Protein AF-A0AAU3UPA8-F1 (afdb_monomer)

Radius of gyration: 12.06 Å; Cα contacts (8 Å, |Δi|>4): 98; chains: 1; bounding box: 28×24×37 Å

Nearest PDB structures (foldseek):
  6fju-assembly1_A  TM=3.359E-01  e=8.174E-01  Candidatus Caldarchaeum subterraneum
  7aoh-assembly1_E  TM=5.320E-01  e=3.652E+00  Vaccinia virus GLV-1h68
  5uvd-assembly1_A  TM=2.861E-01  e=7.134E-01  Paracoccidioides brasiliensis Pb18
  1eik-assembly1_A  TM=4.120E-01  e=2.978E+00  Methanothermobacter thermautotrophicus

Mean predicted aligned error: 3.73 Å

pLDDT: mean 92.54, std 10.55, range [44.12, 98.19]

Sequence (68 aa):
MIDTMSREEYQQAAHFGTAGPAARLDEQVVTTWRREADGWSGKHWLYSPTDDGIWALRPLNVTNRKRT

Structure (mmCIF, N/CA/C/O backbone):
data_AF-A0AAU3UPA8-F1
#
_entry.id   AF-A0AAU3UPA8-F1
#
loop_
_atom_site.group_PDB
_atom_site.id
_atom_site.type_symbol
_atom_site.label_atom_id
_atom_site.label_alt_id
_atom_site.label_comp_id
_atom_site.label_asym_id
_atom_site.label_entity_id
_atom_site.label_seq_id
_atom_site.pdbx_PDB_ins_code
_atom_site.Cartn_x
_atom_site.Cartn_y
_atom_site.Cartn_z
_atom_site.occupancy
_atom_site.B_iso_or_equiv
_atom_site.auth_seq_id
_atom_site.auth_comp_id
_atom_site.auth_asym_id
_atom_site.auth_atom_id
_atom_site.pdbx_PDB_model_num
ATOM 1 N N . MET A 1 1 ? -0.304 -12.808 4.116 1.00 73.50 1 MET A N 1
ATOM 2 C CA . MET A 1 1 ? -0.791 -11.914 5.190 1.00 73.50 1 MET A CA 1
ATOM 3 C C . MET A 1 1 ? -0.481 -10.492 4.758 1.00 73.50 1 MET A C 1
ATOM 5 O O . MET A 1 1 ? 0.604 -10.287 4.233 1.00 73.50 1 MET A O 1
ATOM 9 N N . ILE A 1 2 ? -1.435 -9.566 4.868 1.00 92.25 2 ILE A N 1
ATOM 10 C CA . ILE A 1 2 ? -1.253 -8.179 4.414 1.00 92.25 2 ILE A CA 1
ATOM 11 C C . ILE A 1 2 ? -0.718 -7.335 5.555 1.00 92.25 2 ILE A C 1
ATOM 13 O O . ILE A 1 2 ? -1.300 -7.334 6.644 1.00 92.25 2 ILE A O 1
ATOM 17 N N . ASP A 1 3 ? 0.354 -6.599 5.278 1.00 91.94 3 ASP A N 1
ATOM 18 C CA . ASP A 1 3 ? 0.949 -5.705 6.256 1.00 91.94 3 ASP A CA 1
ATOM 19 C C . ASP A 1 3 ? -0.076 -4.667 6.702 1.00 91.94 3 ASP A C 1
ATOM 21 O O . ASP A 1 3 ? -0.874 -4.134 5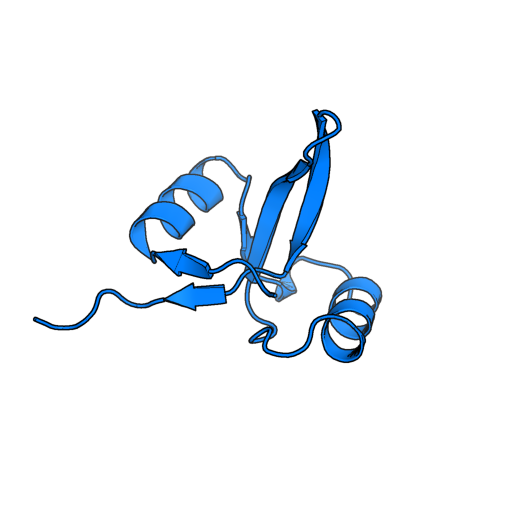.919 1.00 91.94 3 ASP A O 1
ATOM 25 N N . THR A 1 4 ? -0.078 -4.415 8.003 1.00 95.12 4 THR A N 1
ATOM 26 C CA . THR A 1 4 ? -0.991 -3.473 8.628 1.00 95.12 4 THR A CA 1
ATOM 27 C C . THR A 1 4 ? -0.188 -2.481 9.444 1.00 95.12 4 THR A C 1
ATOM 29 O O . THR A 1 4 ? 0.634 -2.868 10.266 1.00 95.12 4 THR A O 1
ATOM 32 N N . MET A 1 5 ? -0.449 -1.201 9.215 1.00 94.75 5 MET A N 1
ATOM 33 C CA . MET A 1 5 ? 0.260 -0.083 9.826 1.00 94.75 5 MET A CA 1
ATOM 34 C C . MET A 1 5 ? -0.737 0.841 10.525 1.00 94.75 5 MET A C 1
ATOM 36 O O . MET A 1 5 ? -1.906 0.929 10.127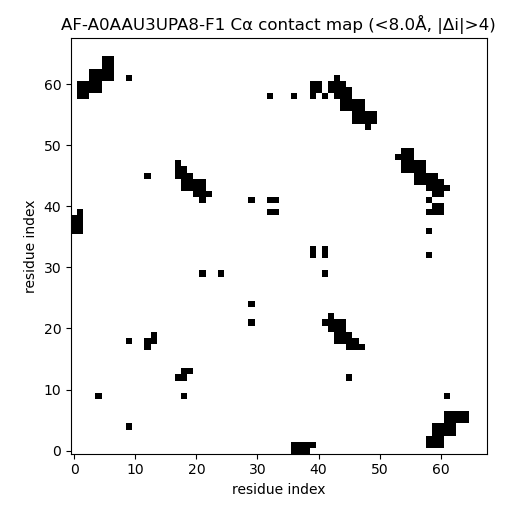 1.00 94.75 5 MET A O 1
ATOM 40 N N . SER A 1 6 ? -0.316 1.523 11.587 1.00 96.12 6 SER A N 1
ATOM 41 C CA . SER A 1 6 ? -1.150 2.548 12.211 1.00 96.12 6 SER A CA 1
ATOM 42 C C . SER A 1 6 ? -1.300 3.766 11.296 1.00 96.12 6 SER A C 1
ATOM 44 O O . SER A 1 6 ? -0.495 4.028 10.400 1.00 96.12 6 SER A O 1
ATOM 46 N N . ARG A 1 7 ? -2.348 4.561 11.523 1.00 95.56 7 ARG A N 1
ATOM 47 C CA . ARG A 1 7 ? -2.555 5.810 10.781 1.00 95.56 7 ARG A CA 1
ATOM 48 C C . ARG A 1 7 ? -1.395 6.800 10.938 1.00 95.56 7 ARG A C 1
ATOM 50 O O . ARG A 1 7 ? -1.104 7.515 9.984 1.00 95.56 7 ARG A O 1
ATOM 57 N N . GLU A 1 8 ? -0.776 6.847 12.114 1.00 95.88 8 GLU A N 1
ATOM 58 C CA . GLU A 1 8 ? 0.323 7.764 12.439 1.00 95.88 8 GLU A CA 1
ATOM 59 C C . GLU A 1 8 ? 1.602 7.361 11.684 1.00 95.88 8 GLU A C 1
ATOM 61 O O . GLU A 1 8 ? 2.181 8.184 10.975 1.00 95.88 8 GLU A O 1
ATOM 66 N N . GLU A 1 9 ? 1.966 6.075 11.708 1.00 96.50 9 GLU A N 1
ATOM 67 C CA . GLU A 1 9 ? 3.084 5.535 10.917 1.00 96.50 9 GLU A CA 1
ATOM 68 C C . GLU A 1 9 ? 2.856 5.713 9.409 1.00 96.50 9 GLU A C 1
ATOM 70 O O . GLU A 1 9 ? 3.765 6.123 8.688 1.00 96.50 9 GLU A O 1
ATOM 75 N N . TYR A 1 10 ? 1.627 5.486 8.923 1.00 97.38 10 TYR A N 1
ATOM 76 C CA . TYR A 1 10 ? 1.294 5.702 7.512 1.00 97.38 10 TYR A CA 1
ATOM 77 C C . TYR A 1 10 ? 1.496 7.161 7.101 1.00 97.38 10 TYR A C 1
ATOM 79 O O . TYR A 1 10 ? 2.015 7.429 6.021 1.00 97.38 10 TYR A O 1
ATOM 87 N N . GLN A 1 11 ? 1.095 8.115 7.945 1.00 97.31 11 GLN A N 1
ATOM 88 C CA . GLN A 1 11 ? 1.300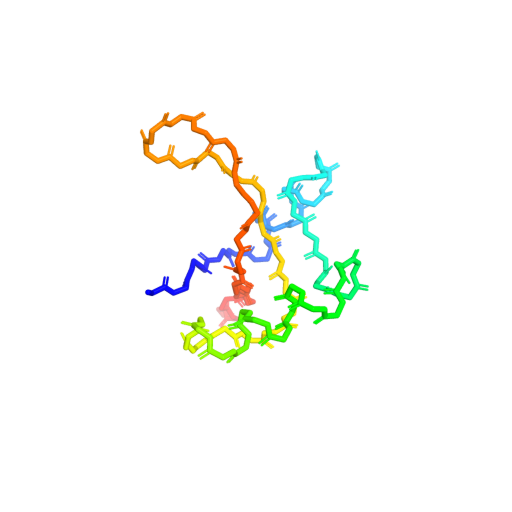 9.536 7.666 1.00 97.31 11 GLN A CA 1
ATOM 89 C C . GLN A 1 11 ? 2.785 9.889 7.604 1.00 97.31 11 GLN A C 1
ATOM 91 O O . GLN A 1 11 ? 3.186 10.637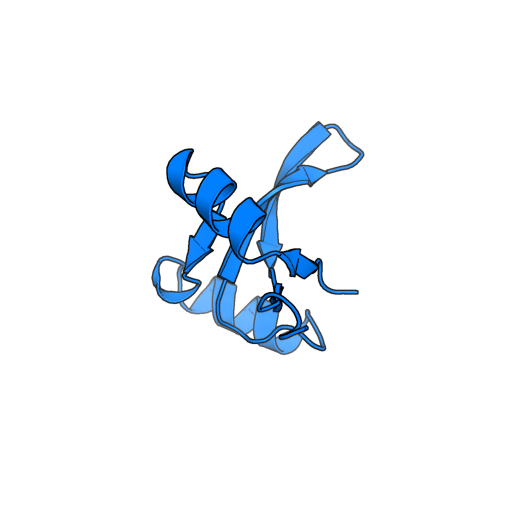 6.714 1.00 97.31 11 GLN A O 1
ATOM 96 N N . GLN A 1 12 ? 3.597 9.322 8.497 1.00 97.38 12 GLN A N 1
ATOM 97 C CA . GLN A 1 12 ? 5.043 9.507 8.472 1.00 97.38 12 GLN A CA 1
ATOM 98 C C . GLN A 1 12 ? 5.665 8.910 7.201 1.00 97.38 12 GLN A C 1
ATOM 100 O O . GLN A 1 12 ? 6.404 9.598 6.502 1.00 97.38 12 GLN A O 1
ATOM 105 N N . ALA A 1 13 ? 5.322 7.671 6.843 1.00 97.12 13 ALA A N 1
ATOM 106 C CA . ALA A 1 13 ? 5.802 7.033 5.617 1.00 97.12 13 ALA A CA 1
ATOM 107 C C . ALA A 1 13 ? 5.361 7.802 4.358 1.00 97.12 13 ALA A C 1
ATOM 109 O O . ALA A 1 13 ? 6.159 8.062 3.458 1.00 97.12 13 ALA A O 1
ATOM 110 N N . ALA A 1 14 ? 4.106 8.253 4.312 1.00 97.44 14 ALA A N 1
ATOM 111 C CA . ALA A 1 14 ? 3.590 9.057 3.209 1.00 97.44 14 ALA A CA 1
ATOM 112 C C . ALA A 1 14 ? 4.287 10.421 3.098 1.00 97.44 14 ALA A C 1
ATOM 114 O O . ALA A 1 14 ? 4.514 10.893 1.985 1.00 97.44 14 ALA A O 1
ATOM 115 N N . HIS A 1 15 ? 4.666 11.037 4.224 1.00 97.12 15 HIS A N 1
ATOM 116 C CA . HIS A 1 15 ? 5.447 12.275 4.237 1.00 97.12 15 HIS A CA 1
ATOM 117 C C . HIS A 1 15 ? 6.817 12.099 3.565 1.00 97.12 15 HIS A C 1
ATOM 119 O O . HIS A 1 15 ? 7.238 12.966 2.805 1.00 97.12 15 HIS A O 1
ATOM 125 N N . PHE A 1 16 ? 7.470 10.952 3.774 1.00 96.69 16 PHE A N 1
ATOM 126 C CA . PHE A 1 16 ? 8.736 10.606 3.119 1.00 96.69 16 PHE A CA 1
ATOM 127 C C . PHE A 1 16 ? 8.567 9.950 1.739 1.00 96.69 16 PHE A C 1
ATOM 129 O O . PHE A 1 16 ? 9.550 9.542 1.126 1.00 96.69 16 PHE A O 1
ATOM 136 N N . GLY A 1 17 ? 7.335 9.841 1.233 1.00 96.38 17 GLY A N 1
ATOM 137 C CA . GLY A 1 17 ? 7.047 9.247 -0.073 1.00 96.38 17 GLY A CA 1
ATOM 138 C C . GLY A 1 17 ? 7.193 7.723 -0.131 1.00 96.38 17 GLY A C 1
ATOM 139 O O . GLY A 1 17 ? 7.167 7.160 -1.222 1.00 96.38 17 GLY A O 1
ATOM 140 N N . THR A 1 18 ? 7.313 7.042 1.011 1.00 97.38 18 THR A N 1
ATOM 141 C CA . THR A 1 18 ? 7.415 5.576 1.089 1.00 97.38 18 THR A CA 1
ATOM 142 C C . THR A 1 18 ? 6.067 4.891 1.296 1.00 97.38 18 THR A C 1
ATOM 144 O O . THR A 1 18 ? 6.006 3.670 1.335 1.00 97.38 18 THR A O 1
ATOM 147 N N . ALA A 1 19 ? 4.966 5.634 1.383 1.00 98.12 19 ALA A N 1
ATOM 148 C CA . ALA A 1 19 ? 3.613 5.086 1.365 1.00 98.12 19 ALA A CA 1
ATOM 149 C C . ALA A 1 19 ? 2.650 6.021 0.630 1.00 98.12 19 ALA A C 1
ATOM 151 O O . ALA A 1 19 ? 2.907 7.218 0.470 1.00 98.12 19 ALA A O 1
ATOM 152 N N . GLY A 1 20 ? 1.498 5.499 0.216 1.00 97.94 20 GLY A N 1
ATOM 153 C CA . GLY A 1 20 ? 0.495 6.340 -0.423 1.00 97.94 20 GLY A CA 1
ATOM 154 C C . GLY A 1 20 ? -0.810 5.641 -0.786 1.00 97.94 20 GLY A C 1
ATOM 155 O O . GLY A 1 20 ? -0.996 4.454 -0.510 1.00 97.94 20 GLY A O 1
ATOM 156 N N . PRO A 1 21 ? -1.745 6.384 -1.406 1.00 97.94 21 PRO A N 1
ATOM 157 C CA . PRO A 1 21 ? -3.003 5.828 -1.876 1.00 97.94 21 PRO A CA 1
ATOM 158 C C . PRO A 1 21 ? -2.785 4.938 -3.104 1.00 97.94 21 PRO A C 1
ATOM 160 O O . PRO A 1 21 ? -2.088 5.321 -4.046 1.00 97.94 21 PRO A O 1
ATOM 163 N N . ALA A 1 22 ? -3.460 3.787 -3.131 1.00 97.31 22 ALA A N 1
ATOM 164 C CA . ALA A 1 22 ? -3.461 2.845 -4.255 1.00 97.31 22 ALA A CA 1
ATOM 165 C C . ALA A 1 22 ? -3.945 3.483 -5.567 1.00 97.31 22 ALA A C 1
ATOM 167 O O . ALA A 1 22 ? -3.508 3.080 -6.634 1.00 97.31 22 ALA A O 1
ATOM 168 N N . ALA A 1 23 ? -4.766 4.534 -5.488 1.00 96.25 23 ALA A N 1
ATOM 169 C CA . ALA A 1 23 ? -5.229 5.305 -6.643 1.00 96.25 23 ALA A CA 1
ATOM 170 C C . ALA A 1 23 ? -4.108 6.024 -7.428 1.00 96.25 23 ALA A C 1
ATOM 172 O O . ALA A 1 23 ? -4.373 6.558 -8.497 1.00 96.25 23 ALA A O 1
ATOM 173 N N . ARG A 1 24 ? -2.877 6.085 -6.897 1.00 95.81 24 ARG A N 1
ATOM 174 C CA . ARG A 1 24 ? -1.698 6.607 -7.615 1.00 95.81 24 ARG A CA 1
ATOM 175 C C . ARG A 1 24 ? -0.915 5.528 -8.369 1.00 95.81 24 ARG A C 1
ATOM 177 O O . ARG A 1 24 ? 0.058 5.866 -9.033 1.00 95.81 24 ARG A O 1
ATOM 184 N N . LEU A 1 25 ? -1.281 4.258 -8.215 1.00 96.31 25 LEU A N 1
ATOM 185 C CA . LEU A 1 25 ? -0.671 3.148 -8.940 1.00 96.31 25 LEU A CA 1
ATOM 186 C C . LEU A 1 25 ? -1.431 2.883 -10.239 1.00 96.31 25 LEU A C 1
ATOM 188 O O . LEU A 1 25 ? -2.581 3.296 -10.392 1.00 96.31 25 LEU A O 1
ATOM 192 N N . ASP A 1 26 ? -0.790 2.151 -11.145 1.00 97.06 26 ASP A N 1
ATOM 193 C CA . ASP A 1 26 ? -1.451 1.618 -12.333 1.00 97.06 26 ASP A CA 1
ATOM 194 C C . ASP A 1 26 ? -2.592 0.662 -11.930 1.00 97.06 26 ASP A C 1
ATOM 196 O O . ASP A 1 26 ? -2.468 -0.133 -10.987 1.00 97.06 26 ASP A O 1
ATOM 200 N N . GLU A 1 27 ? -3.703 0.720 -12.661 1.00 95.50 27 GLU A N 1
ATOM 201 C CA . GLU A 1 27 ? -4.864 -0.144 -12.460 1.00 95.50 27 GLU A CA 1
ATOM 202 C C . GLU A 1 27 ? -4.494 -1.630 -12.552 1.00 95.50 27 GLU A C 1
ATOM 204 O O . GLU A 1 27 ? -5.033 -2.447 -11.797 1.00 95.50 27 GLU A O 1
ATOM 209 N N . GLN A 1 28 ? -3.535 -1.992 -13.410 1.00 96.94 28 GLN A N 1
ATOM 210 C CA . GLN A 1 28 ? -3.064 -3.375 -13.525 1.00 96.94 28 GLN A CA 1
ATOM 211 C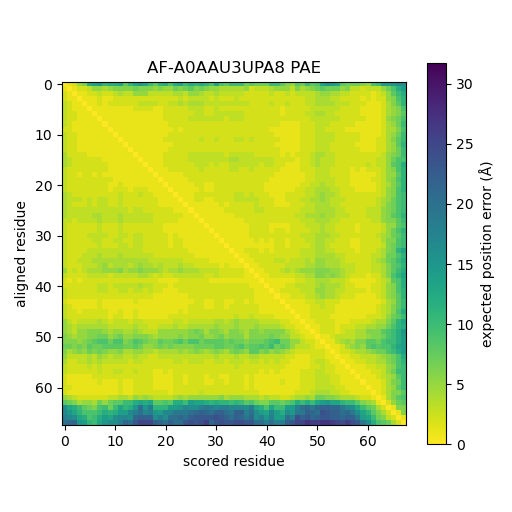 C . GLN A 1 28 ? -2.420 -3.880 -12.227 1.00 96.94 28 GLN A C 1
ATOM 213 O O . GLN A 1 28 ? -2.660 -5.021 -11.817 1.00 96.94 28 GLN A O 1
ATOM 218 N N . VAL A 1 29 ? -1.657 -3.028 -11.535 1.00 96.12 29 VAL A N 1
ATOM 219 C CA . VAL A 1 29 ? -1.030 -3.366 -10.246 1.00 96.12 29 VAL A CA 1
ATOM 220 C C . VAL A 1 29 ? -2.103 -3.574 -9.182 1.00 96.12 29 VAL A C 1
ATOM 222 O O . VAL A 1 29 ? -2.120 -4.601 -8.504 1.00 96.12 29 VAL A O 1
ATOM 225 N N . VAL A 1 30 ? -3.052 -2.639 -9.080 1.00 96.62 30 VAL A N 1
ATOM 226 C CA . VAL A 1 30 ? -4.152 -2.720 -8.108 1.00 96.62 30 VAL A CA 1
ATOM 227 C C . VAL A 1 30 ? -5.024 -3.953 -8.358 1.00 96.62 30 VAL A C 1
ATOM 229 O O . VAL A 1 30 ? -5.414 -4.633 -7.409 1.00 96.62 30 VAL A O 1
ATOM 232 N N . THR A 1 31 ? -5.311 -4.271 -9.619 1.00 96.25 31 THR A N 1
ATOM 233 C CA . THR A 1 31 ? -6.105 -5.446 -10.007 1.00 96.25 31 THR A CA 1
ATOM 234 C C . THR A 1 31 ? -5.394 -6.744 -9.642 1.00 96.25 31 THR A C 1
ATOM 236 O O . THR A 1 31 ? -6.012 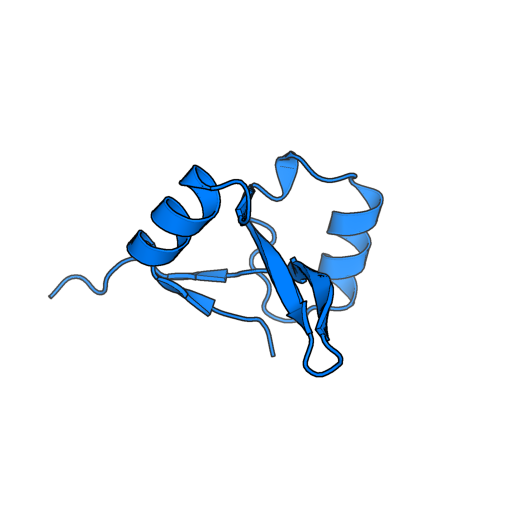-7.647 -9.076 1.00 96.25 31 THR A O 1
ATOM 239 N N . THR A 1 32 ? -4.088 -6.818 -9.899 1.00 96.38 32 THR A N 1
ATOM 240 C CA . THR A 1 32 ? -3.260 -7.975 -9.534 1.00 96.38 32 THR A CA 1
ATOM 241 C C . THR A 1 32 ? -3.272 -8.192 -8.023 1.00 96.38 32 THR A C 1
ATOM 243 O O . THR A 1 32 ? -3.597 -9.282 -7.555 1.00 96.38 32 THR A O 1
ATOM 246 N N . TRP A 1 33 ? -3.040 -7.138 -7.236 1.00 96.12 33 TRP A N 1
ATOM 247 C CA . TRP A 1 33 ? -3.081 -7.232 -5.776 1.00 96.12 33 TRP A CA 1
ATOM 248 C C . TRP A 1 33 ? -4.466 -7.585 -5.240 1.00 96.12 33 TRP A C 1
ATOM 250 O O . TRP A 1 33 ? -4.561 -8.367 -4.306 1.00 96.12 33 TRP A O 1
ATOM 260 N N . ARG A 1 34 ? -5.557 -7.089 -5.830 1.00 94.94 34 ARG A N 1
ATOM 261 C CA . ARG A 1 34 ? -6.911 -7.507 -5.420 1.00 94.94 34 ARG A CA 1
ATOM 262 C C . ARG A 1 34 ? -7.156 -9.004 -5.606 1.00 94.94 34 ARG A C 1
ATOM 264 O O . ARG A 1 34 ? -7.922 -9.577 -4.841 1.00 94.94 34 ARG A O 1
ATOM 271 N N . ARG A 1 35 ? -6.537 -9.621 -6.614 1.00 95.19 35 ARG A N 1
ATOM 272 C CA . ARG A 1 35 ? -6.656 -11.059 -6.878 1.00 95.19 35 ARG A CA 1
ATOM 273 C C . ARG A 1 35 ? -5.774 -11.897 -5.952 1.00 95.19 35 ARG A C 1
ATOM 275 O O . 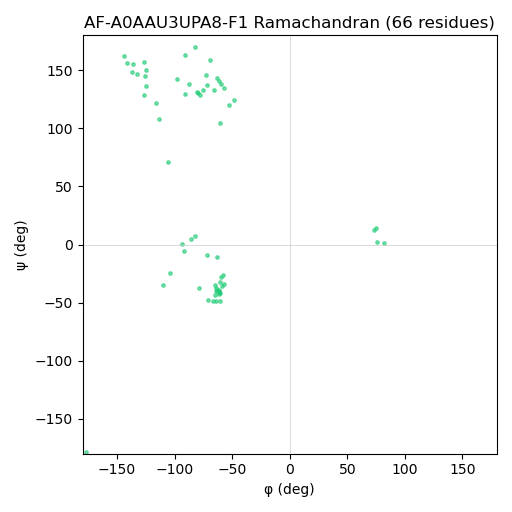ARG A 1 35 ? -6.171 -12.989 -5.567 1.00 95.19 35 ARG A O 1
ATOM 282 N N . GLU A 1 36 ? -4.576 -11.412 -5.643 1.00 95.06 36 GLU A N 1
ATOM 283 C CA . GLU A 1 36 ? -3.521 -12.218 -5.009 1.00 95.06 36 GLU A CA 1
ATOM 284 C C . GLU A 1 36 ? -3.337 -11.922 -3.514 1.00 95.06 36 GLU A C 1
ATOM 286 O O . GLU A 1 36 ? -2.861 -12.768 -2.759 1.00 95.06 36 GLU A O 1
ATOM 291 N N . ALA A 1 37 ? -3.720 -10.728 -3.070 1.00 93.38 37 ALA A N 1
ATOM 292 C CA . ALA A 1 37 ? -3.455 -10.206 -1.739 1.00 93.38 37 ALA A CA 1
ATOM 293 C C . ALA A 1 37 ? -4.736 -10.233 -0.884 1.00 93.38 37 ALA A C 1
ATOM 295 O O . ALA A 1 37 ? -5.334 -9.195 -0.586 1.00 93.38 37 ALA A O 1
ATOM 296 N N . ASP A 1 38 ? -5.169 -11.440 -0.504 1.00 93.38 38 ASP A N 1
ATOM 297 C CA . ASP A 1 38 ? -6.400 -11.632 0.270 1.00 93.38 38 ASP A CA 1
ATOM 298 C C . ASP A 1 38 ? -6.376 -10.848 1.598 1.00 93.38 38 ASP A C 1
ATOM 300 O O . ASP A 1 38 ? -5.370 -10.811 2.314 1.00 93.38 38 ASP A O 1
ATOM 304 N N . GLY A 1 39 ? -7.485 -10.174 1.910 1.00 92.50 39 GLY A N 1
ATOM 305 C CA . GLY A 1 39 ? -7.608 -9.272 3.060 1.00 92.50 39 GLY A CA 1
ATOM 306 C C . GLY A 1 39 ? -7.063 -7.850 2.858 1.00 92.50 39 GLY A C 1
ATOM 307 O O . GLY A 1 39 ? -7.139 -7.033 3.782 1.00 92.50 39 GLY A O 1
ATOM 308 N N . TRP A 1 40 ? -6.540 -7.494 1.679 1.00 96.62 40 TRP A N 1
ATOM 309 C CA . TRP A 1 40 ? -6.163 -6.108 1.387 1.00 96.62 40 TRP A CA 1
ATOM 310 C C . TRP A 1 40 ? -7.395 -5.233 1.121 1.00 96.62 40 TRP A C 1
ATOM 312 O O . TRP A 1 40 ? -8.268 -5.559 0.323 1.00 96.62 40 TRP A O 1
ATOM 322 N N . SER A 1 41 ? -7.444 -4.060 1.750 1.00 95.00 41 SER A N 1
ATOM 323 C CA . SER A 1 41 ? -8.554 -3.106 1.610 1.00 95.00 41 SER A CA 1
ATOM 324 C C . SER A 1 41 ? -8.603 -2.386 0.258 1.00 95.00 41 SER A C 1
ATOM 326 O O . SER A 1 41 ? -9.562 -1.662 -0.010 1.00 95.00 41 SER A O 1
ATOM 328 N N . GLY A 1 42 ? -7.567 -2.529 -0.576 1.00 96.19 42 GLY A N 1
ATOM 329 C CA . GLY A 1 42 ? -7.486 -1.877 -1.885 1.00 96.19 42 GLY A CA 1
ATOM 330 C C . GLY A 1 42 ? -7.164 -0.382 -1.836 1.00 96.19 42 GLY A C 1
ATOM 331 O O . GLY A 1 42 ? -7.394 0.311 -2.824 1.00 96.19 42 GLY A O 1
ATOM 332 N N . LYS A 1 43 ? -6.708 0.139 -0.687 1.00 97.06 43 LYS A N 1
ATOM 333 C CA . LYS A 1 43 ? -6.630 1.591 -0.438 1.00 97.06 43 LYS A CA 1
ATOM 334 C C . LYS A 1 43 ? -5.223 2.166 -0.391 1.00 97.06 43 LYS A C 1
ATOM 336 O O . LYS A 1 43 ? -5.047 3.303 -0.822 1.00 97.06 43 LYS A O 1
ATOM 341 N N . HIS A 1 44 ? -4.243 1.428 0.123 1.00 98.19 44 HIS A N 1
ATOM 342 C CA . HIS A 1 44 ? -2.910 1.973 0.380 1.00 98.19 44 HIS A CA 1
ATOM 343 C C . HIS A 1 44 ? -1.807 1.015 -0.061 1.00 98.19 44 HIS A C 1
ATOM 345 O O . HIS A 1 44 ? -2.012 -0.199 -0.127 1.00 98.19 44 HIS A O 1
ATOM 351 N N . TRP A 1 45 ? -0.643 1.588 -0.338 1.00 98.06 45 TRP A N 1
ATOM 352 C CA . TRP A 1 45 ? 0.590 0.882 -0.650 1.00 98.06 45 TRP A CA 1
ATOM 353 C C . TRP A 1 45 ? 1.725 1.344 0.262 1.00 98.06 45 TRP A C 1
ATOM 355 O O . TRP A 1 45 ? 1.687 2.454 0.803 1.00 98.06 45 TRP A O 1
ATOM 365 N N . LEU A 1 46 ? 2.728 0.481 0.397 1.00 97.75 46 LEU A N 1
ATOM 366 C CA . LEU A 1 46 ? 3.993 0.736 1.077 1.00 97.75 46 LEU A CA 1
ATOM 367 C C . LEU A 1 46 ? 5.152 0.422 0.128 1.00 97.75 46 LEU A C 1
ATOM 369 O O . LEU A 1 46 ? 5.065 -0.505 -0.673 1.00 97.75 46 LEU A O 1
ATOM 373 N N . TYR A 1 47 ? 6.227 1.190 0.229 1.00 96.81 47 TYR A N 1
ATOM 374 C CA . TYR A 1 47 ? 7.518 0.921 -0.379 1.00 96.81 47 TYR A CA 1
ATOM 375 C C . TYR A 1 47 ? 8.510 0.655 0.749 1.00 96.81 47 TYR A C 1
ATOM 377 O O . TYR A 1 47 ? 8.851 1.560 1.512 1.00 96.81 47 TYR A O 1
ATOM 385 N N . SER A 1 48 ? 8.919 -0.600 0.895 1.00 93.69 48 SER A N 1
ATOM 386 C CA . SER A 1 48 ? 9.776 -1.051 1.992 1.00 93.69 48 SER A CA 1
ATOM 387 C C . SER A 1 48 ? 10.793 -2.076 1.496 1.00 93.69 48 SER A C 1
ATOM 389 O O . SER A 1 48 ? 10.547 -2.740 0.481 1.00 93.69 48 SER A O 1
ATOM 391 N N . PRO A 1 49 ? 11.931 -2.237 2.190 1.00 93.12 49 PRO A N 1
ATOM 392 C CA . PRO A 1 49 ? 12.841 -3.332 1.901 1.00 93.12 49 PRO A CA 1
ATOM 393 C C . PRO A 1 49 ? 12.160 -4.679 2.174 1.00 93.12 49 PRO A C 1
ATOM 395 O O . PRO A 1 49 ? 11.364 -4.826 3.102 1.00 93.12 49 PRO A O 1
ATOM 398 N N . THR A 1 50 ? 12.472 -5.646 1.325 1.00 88.81 50 THR A N 1
ATOM 399 C CA . THR A 1 50 ? 12.243 -7.076 1.541 1.00 88.81 50 THR A CA 1
ATOM 400 C C . THR A 1 50 ? 13.376 -7.653 2.388 1.00 88.81 50 THR A C 1
ATOM 402 O O . THR A 1 50 ? 14.393 -6.989 2.600 1.00 88.81 50 THR A O 1
ATOM 405 N N . ASP A 1 51 ? 13.22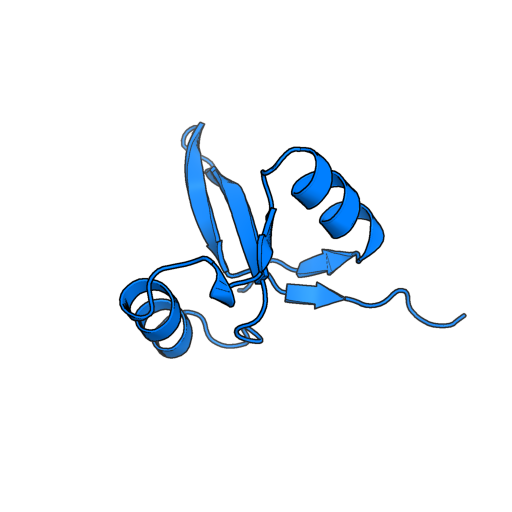2 -8.896 2.843 1.00 88.38 51 ASP A N 1
ATOM 406 C CA . ASP A 1 51 ? 14.247 -9.590 3.634 1.00 88.38 51 ASP A CA 1
ATOM 407 C C . ASP A 1 51 ? 15.579 -9.729 2.872 1.00 88.38 51 ASP A C 1
ATOM 409 O O . ASP A 1 51 ? 16.649 -9.694 3.475 1.00 88.38 51 ASP A O 1
ATOM 413 N N . ASP A 1 52 ? 15.522 -9.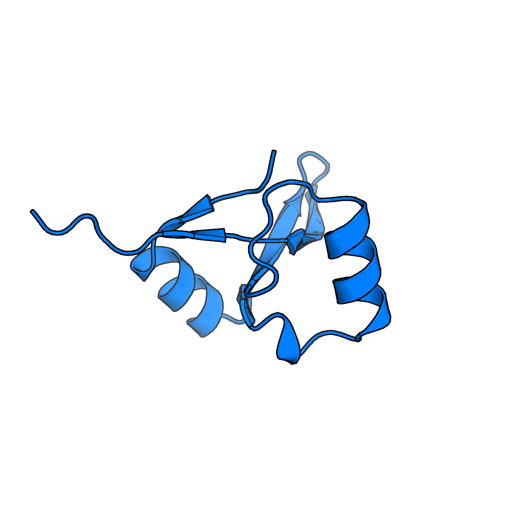769 1.537 1.00 90.62 52 ASP A N 1
ATOM 414 C CA . ASP A 1 52 ? 16.687 -9.807 0.645 1.00 90.62 52 ASP A CA 1
ATOM 415 C C . ASP A 1 52 ? 17.298 -8.412 0.379 1.00 90.62 52 ASP A C 1
ATOM 417 O O . ASP A 1 52 ? 18.167 -8.246 -0.477 1.00 90.62 52 ASP A O 1
ATOM 421 N N . GLY A 1 53 ? 16.823 -7.370 1.072 1.00 89.88 53 GLY A N 1
ATOM 422 C CA . GLY A 1 53 ? 17.306 -5.992 0.939 1.00 89.88 53 GLY A CA 1
ATOM 423 C C . GLY A 1 53 ? 16.827 -5.260 -0.320 1.00 89.88 53 GLY A C 1
ATOM 424 O O . GLY A 1 53 ? 17.180 -4.098 -0.532 1.00 89.88 53 GLY A O 1
ATOM 425 N N . ILE A 1 54 ? 16.000 -5.899 -1.150 1.00 93.44 54 ILE A N 1
ATOM 426 C CA . ILE A 1 54 ? 15.404 -5.284 -2.341 1.00 93.44 54 ILE A CA 1
ATOM 427 C C . ILE A 1 54 ? 14.205 -4.448 -1.913 1.00 93.44 54 ILE A C 1
ATOM 429 O O . ILE A 1 54 ? 13.334 -4.936 -1.196 1.00 93.44 54 ILE A O 1
ATOM 433 N N . TRP A 1 55 ? 14.114 -3.210 -2.384 1.00 93.44 55 TRP A N 1
ATOM 434 C CA . TRP A 1 55 ? 12.940 -2.382 -2.141 1.00 93.44 55 TRP A CA 1
ATOM 435 C C . TRP A 1 55 ? 11.784 -2.774 -3.057 1.00 93.44 55 TRP A C 1
ATOM 437 O O . TRP A 1 55 ? 11.942 -2.841 -4.276 1.00 93.44 55 TRP A O 1
ATOM 447 N N . ALA A 1 56 ? 10.613 -3.006 -2.470 1.00 93.62 56 ALA A N 1
ATOM 448 C CA . ALA A 1 56 ? 9.435 -3.445 -3.198 1.00 93.62 56 ALA A CA 1
ATOM 449 C C . ALA A 1 56 ? 8.194 -2.641 -2.813 1.00 93.62 56 ALA A C 1
ATOM 451 O O . ALA A 1 56 ? 8.011 -2.229 -1.667 1.00 93.62 56 ALA A O 1
ATOM 452 N N . LEU A 1 57 ? 7.317 -2.458 -3.799 1.00 95.50 57 LEU A N 1
ATOM 453 C CA . LEU A 1 57 ? 5.963 -1.951 -3.611 1.00 95.50 57 LEU A CA 1
ATOM 454 C C . LEU A 1 57 ? 5.065 -3.088 -3.118 1.00 95.50 57 LEU A C 1
ATOM 456 O O . LEU A 1 57 ? 5.051 -4.168 -3.710 1.00 95.50 57 LEU A O 1
ATOM 460 N N . ARG A 1 58 ? 4.311 -2.849 -2.042 1.00 95.69 58 ARG A N 1
ATOM 461 C CA . ARG A 1 58 ? 3.466 -3.861 -1.396 1.00 95.69 58 ARG A CA 1
ATOM 462 C C . ARG A 1 58 ? 2.088 -3.304 -1.019 1.00 95.69 58 ARG A C 1
ATOM 464 O O . ARG A 1 58 ? 1.979 -2.117 -0.691 1.00 95.69 58 ARG A O 1
ATOM 471 N N . PRO A 1 59 ? 1.033 -4.140 -1.030 1.00 97.38 59 PRO A N 1
ATOM 472 C CA . PRO A 1 59 ? -0.280 -3.759 -0.524 1.00 97.38 59 PRO A CA 1
ATOM 473 C C . PRO A 1 59 ? -0.227 -3.527 0.991 1.00 97.38 59 PRO A C 1
ATOM 475 O O . PRO A 1 59 ? 0.299 -4.354 1.730 1.00 97.38 59 PRO A O 1
ATOM 478 N N . LEU A 1 60 ? -0.806 -2.415 1.451 1.00 97.25 60 LEU A N 1
ATOM 479 C CA . LEU A 1 60 ? -0.834 -2.027 2.862 1.00 97.25 60 LEU A CA 1
ATOM 480 C C . LEU A 1 60 ? -2.269 -1.781 3.345 1.00 97.25 60 LEU A C 1
ATOM 482 O O . LEU A 1 60 ? -3.058 -1.095 2.685 1.00 97.25 60 LEU A O 1
ATOM 486 N N . ASN A 1 61 ? -2.593 -2.280 4.537 1.00 97.38 61 ASN A N 1
ATOM 487 C CA . ASN A 1 61 ? -3.767 -1.865 5.299 1.00 97.38 61 ASN A CA 1
ATOM 488 C C . ASN A 1 61 ? -3.386 -0.832 6.363 1.00 97.38 61 ASN A C 1
ATOM 490 O O . ASN A 1 61 ? -2.346 -0.924 7.006 1.00 97.38 61 ASN A O 1
ATOM 494 N N . VAL A 1 62 ? -4.257 0.155 6.572 1.00 96.69 62 VAL A N 1
ATOM 495 C CA . VAL A 1 62 ? -4.051 1.195 7.586 1.00 96.69 62 VAL A CA 1
ATOM 496 C C . VAL A 1 62 ? -5.150 1.079 8.626 1.00 96.69 62 VAL A C 1
ATOM 498 O O . VAL A 1 62 ? -6.336 1.170 8.299 1.00 96.69 62 VAL A O 1
ATOM 501 N N . THR A 1 63 ? -4.759 0.881 9.879 1.00 94.38 63 THR A N 1
ATOM 502 C CA . THR A 1 63 ? -5.691 0.870 11.006 1.00 94.38 63 THR A CA 1
ATOM 503 C C . THR A 1 63 ? -5.896 2.281 11.528 1.00 94.38 63 THR A C 1
ATOM 505 O O . THR A 1 63 ? -4.961 3.074 11.658 1.00 94.38 63 THR A O 1
ATOM 508 N N . ASN A 1 64 ? -7.145 2.608 11.848 1.00 81.50 64 ASN A N 1
ATOM 509 C CA . ASN A 1 64 ? -7.409 3.789 12.653 1.00 81.50 64 ASN A CA 1
ATOM 510 C C . ASN A 1 64 ? -6.978 3.500 14.090 1.00 81.50 64 ASN A C 1
ATOM 512 O O . ASN A 1 64 ? -7.131 2.375 14.573 1.00 81.50 64 ASN A O 1
ATOM 516 N N . ARG A 1 65 ? -6.474 4.529 14.777 1.00 64.38 65 ARG A N 1
ATOM 517 C CA . ARG A 1 65 ? -6.213 4.474 16.216 1.00 64.38 65 ARG A CA 1
ATOM 518 C C . ARG A 1 65 ? -7.467 3.916 16.892 1.00 64.38 65 ARG A C 1
ATOM 520 O O . ARG A 1 65 ? -8.563 4.435 16.653 1.00 64.38 65 ARG A O 1
ATOM 527 N N . LYS A 1 66 ? -7.332 2.833 17.669 1.00 57.88 66 LYS A N 1
ATOM 528 C CA . LYS A 1 66 ? -8.438 2.356 18.508 1.00 57.88 66 LYS A CA 1
ATOM 529 C C . LYS A 1 66 ? -8.895 3.562 19.328 1.00 57.88 66 LYS A C 1
ATOM 531 O O . LYS A 1 66 ? -8.074 4.158 20.021 1.00 57.88 66 LYS A O 1
ATOM 536 N N . ARG A 1 67 ? -10.163 3.959 19.182 1.00 49.12 67 ARG A N 1
ATOM 537 C CA . ARG A 1 67 ? -10.785 4.909 20.107 1.00 49.12 67 ARG A CA 1
ATOM 538 C C . ARG A 1 67 ? -10.726 4.245 21.483 1.00 49.12 67 ARG A C 1
ATOM 540 O O . ARG A 1 67 ? -11.423 3.255 21.691 1.00 49.12 67 ARG A O 1
ATOM 547 N N . THR A 1 68 ? -9.809 4.704 22.325 1.00 44.12 68 THR A N 1
ATOM 548 C CA . THR A 1 68 ? -9.850 4.507 23.779 1.00 44.12 68 THR A CA 1
ATOM 549 C C . THR A 1 68 ? -10.993 5.304 24.368 1.00 44.12 68 THR A C 1
ATOM 551 O O . THR A 1 68 ? -11.216 6.429 23.859 1.00 44.12 68 THR A O 1
#

Secondary structure (DSSP, 8-state):
--EEEEHHHHHHHHHTTSEEEGGGS-HHHHHHHHHHSTT--SSEEEEEE-TTS-EEEEEEEEEPPP--

Solvent-accessible surface area (backbone atoms only — not comparable to full-atom values): 4093 Å² total; per-residue (Å²): 134,61,52,71,40,48,50,67,59,46,50,54,34,35,73,73,67,35,26,47,58,38,88,78,51,59,67,69,58,54,53,50,42,67,74,72,40,69,88,55,77,78,53,30,33,35,51,45,68,44,98,87,67,50,76,42,80,42,69,30,36,71,41,73,78,78,85,125

Foldseek 3Di:
DAAEEEPVVQVVCVVVVQKDFLVPDDPVVLVVCVVVVPPFPSTMWGFDADPVRDTDIGGYHYDYDPPD